Protein AF-A0A8T7GM99-F1 (afdb_monomer_lite)

pLDDT: mean 96.2, std 4.42, range [73.44, 98.62]

Foldseek 3Di:
DWEEDPNATEAEEALEAEDPQFYHYYDHYHYHNYYHDHPD

Radius of gyration: 9.68 Å; chains: 1; bounding box: 27×11×21 Å

Secondary structure (DSSP, 8-state):
-EE-BTTB--EE-TT-EE-TT--EESS-EE-TT-EE-TT-

Sequence (40 aa):
MLRAFKNQLPRLGQGVYIDPSAQVIGDVEIGDDASVWCGC

Structure (mmCIF, N/CA/C/O backbone):
data_AF-A0A8T7GM99-F1
#
_entry.id   AF-A0A8T7GM99-F1
#
loop_
_atom_site.group_PDB
_atom_site.id
_atom_site.type_symbol
_atom_site.label_atom_id
_atom_site.label_alt_id
_atom_site.label_comp_id
_atom_site.label_asym_id
_atom_site.label_entity_id
_atom_site.label_seq_id
_atom_site.pdbx_PDB_ins_code
_atom_site.Cartn_x
_atom_site.Cartn_y
_atom_site.Cartn_z
_atom_site.occupancy
_atom_site.B_iso_or_equiv
_atom_site.auth_seq_id
_atom_site.auth_comp_id
_atom_site.auth_asym_id
_atom_site.auth_atom_id
_atom_site.pdbx_PDB_model_num
ATOM 1 N N . MET A 1 1 ? 2.785 -4.632 -5.137 1.00 90.50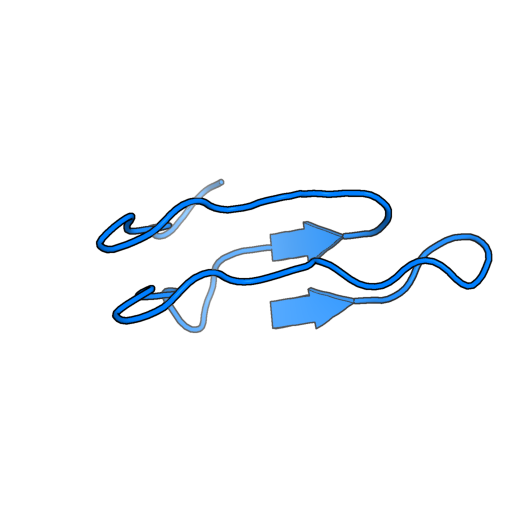 1 MET A N 1
ATOM 2 C CA . MET A 1 1 ? 4.145 -5.049 -4.713 1.00 90.50 1 MET A CA 1
ATOM 3 C C . MET A 1 1 ? 4.641 -4.183 -3.554 1.00 90.50 1 MET A C 1
ATOM 5 O O . MET A 1 1 ? 4.745 -2.972 -3.709 1.00 90.50 1 MET A O 1
ATOM 9 N N . LEU A 1 2 ? 4.974 -4.798 -2.413 1.00 95.00 2 LEU A N 1
ATOM 10 C CA . LEU A 1 2 ? 5.601 -4.123 -1.267 1.00 95.00 2 LEU A CA 1
ATOM 11 C C . LEU A 1 2 ? 7.105 -4.412 -1.267 1.00 95.00 2 LEU A C 1
ATOM 13 O O . LEU A 1 2 ? 7.498 -5.569 -1.432 1.00 95.00 2 LEU A O 1
ATOM 17 N N . ARG A 1 3 ? 7.951 -3.391 -1.101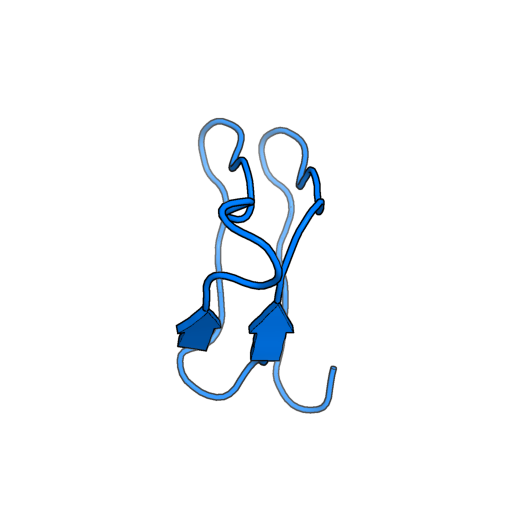 1.00 96.69 3 ARG A N 1
ATOM 18 C CA . ARG A 1 3 ? 9.413 -3.563 -1.086 1.00 96.69 3 ARG A CA 1
ATOM 19 C C . ARG A 1 3 ? 10.084 -2.775 0.024 1.00 96.69 3 ARG A C 1
ATOM 21 O O . ARG A 1 3 ? 9.693 -1.655 0.339 1.00 96.69 3 ARG A O 1
ATOM 28 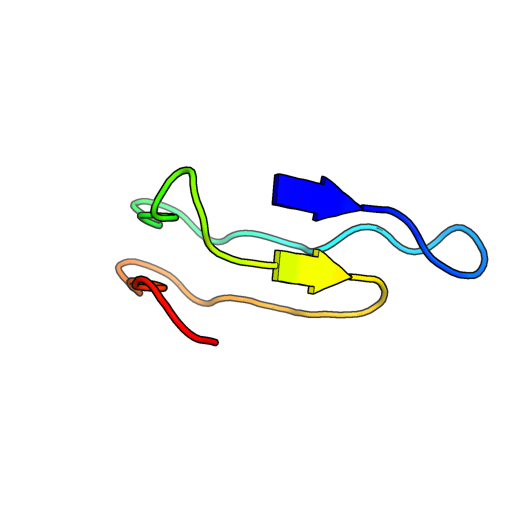N N . ALA A 1 4 ? 11.151 -3.355 0.564 1.00 96.44 4 ALA A N 1
ATOM 29 C CA . ALA A 1 4 ? 12.006 -2.663 1.509 1.00 96.44 4 ALA A CA 1
ATOM 30 C C . ALA A 1 4 ? 12.918 -1.650 0.799 1.00 96.44 4 ALA A C 1
ATOM 32 O O . ALA A 1 4 ? 13.418 -1.915 -0.296 1.00 96.44 4 ALA A O 1
ATOM 33 N N . PHE A 1 5 ? 13.204 -0.530 1.460 1.00 97.62 5 PHE A N 1
ATOM 34 C CA . PHE A 1 5 ? 14.270 0.400 1.088 1.00 97.62 5 PHE A CA 1
ATOM 35 C C . PHE A 1 5 ? 15.009 0.842 2.347 1.00 97.62 5 PHE A C 1
ATOM 37 O O . PHE A 1 5 ? 14.373 1.209 3.327 1.00 97.62 5 PHE A O 1
ATOM 44 N N . LYS A 1 6 ? 16.347 0.770 2.346 1.00 96.75 6 LYS A N 1
ATOM 45 C CA . LYS A 1 6 ? 17.186 1.104 3.517 1.00 96.75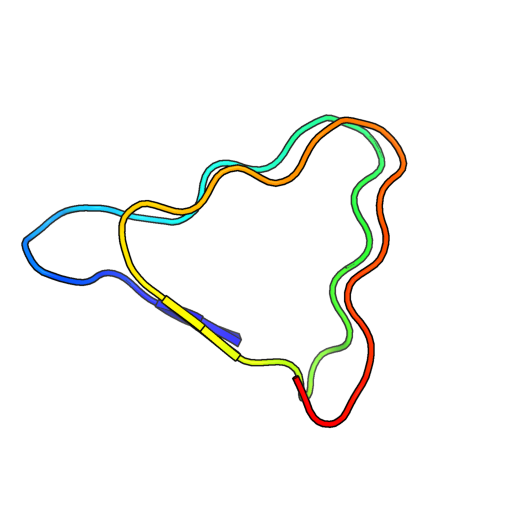 6 LYS A CA 1
ATOM 46 C C . LYS A 1 6 ? 16.711 0.433 4.823 1.00 96.75 6 LYS A C 1
ATOM 48 O O . LYS A 1 6 ? 16.672 1.066 5.870 1.00 96.75 6 LYS A O 1
ATOM 53 N N . ASN A 1 7 ? 16.359 -0.853 4.751 1.00 96.06 7 ASN A N 1
ATOM 54 C CA . ASN A 1 7 ? 15.822 -1.659 5.862 1.00 96.06 7 ASN A CA 1
ATOM 55 C C . ASN A 1 7 ? 14.449 -1.217 6.404 1.00 96.06 7 ASN A C 1
ATOM 57 O O . ASN A 1 7 ? 14.038 -1.684 7.462 1.00 96.06 7 ASN A O 1
ATOM 61 N N . GLN A 1 8 ? 13.720 -0.367 5.681 1.00 97.75 8 GLN A N 1
ATOM 62 C CA . GLN A 1 8 ? 12.362 0.043 6.031 1.00 97.75 8 GLN A CA 1
ATOM 63 C C . GLN A 1 8 ? 11.364 -0.624 5.086 1.00 97.75 8 GLN A C 1
ATOM 65 O O . GLN A 1 8 ? 11.530 -0.567 3.866 1.00 97.75 8 GLN A O 1
ATOM 70 N N . LEU A 1 9 ? 10.357 -1.283 5.659 1.00 97.88 9 LEU A N 1
ATOM 71 C CA . LEU A 1 9 ? 9.228 -1.880 4.949 1.00 97.88 9 LEU A CA 1
ATOM 72 C C . LEU A 1 9 ? 7.971 -1.028 5.167 1.00 97.88 9 LEU A C 1
ATOM 74 O O . LEU A 1 9 ? 7.816 -0.479 6.262 1.00 97.88 9 LEU A O 1
ATOM 78 N N . PRO A 1 10 ? 7.052 -0.984 4.186 1.00 97.94 10 PRO A N 1
ATOM 79 C CA . PRO A 1 10 ? 5.764 -0.334 4.373 1.00 97.94 10 PRO A CA 1
ATOM 80 C C . PRO A 1 10 ? 5.004 -0.922 5.568 1.00 97.94 10 PRO A C 1
ATOM 82 O O . PRO A 1 10 ? 4.962 -2.142 5.747 1.00 97.94 10 PRO A O 1
ATOM 85 N N . ARG A 1 11 ? 4.380 -0.052 6.361 1.00 98.31 11 ARG A N 1
ATOM 86 C CA . ARG A 1 11 ? 3.492 -0.404 7.472 1.00 98.31 11 ARG A CA 1
ATOM 87 C C . ARG A 1 11 ? 2.047 -0.281 7.007 1.00 98.31 11 ARG A C 1
ATOM 89 O O . ARG A 1 11 ? 1.651 0.768 6.500 1.00 98.31 11 ARG A O 1
ATOM 96 N N . LEU A 1 12 ? 1.279 -1.355 7.169 1.00 97.94 12 LEU A N 1
ATOM 97 C CA . LEU A 1 12 ? -0.127 -1.410 6.776 1.00 97.94 12 LEU A CA 1
ATOM 98 C C . LEU A 1 12 ? -1.018 -1.469 8.016 1.00 97.94 12 LEU A C 1
ATOM 100 O O . LEU A 1 12 ? -0.768 -2.278 8.912 1.00 97.94 12 LEU A O 1
ATOM 104 N N . GLY A 1 13 ? -2.048 -0.628 8.030 1.00 98.19 13 GLY A N 1
ATOM 105 C CA . GLY A 1 13 ? -3.173 -0.711 8.950 1.00 98.19 13 GLY A CA 1
ATOM 106 C C . GLY A 1 13 ? -4.070 -1.920 8.678 1.00 98.19 13 GLY A C 1
ATOM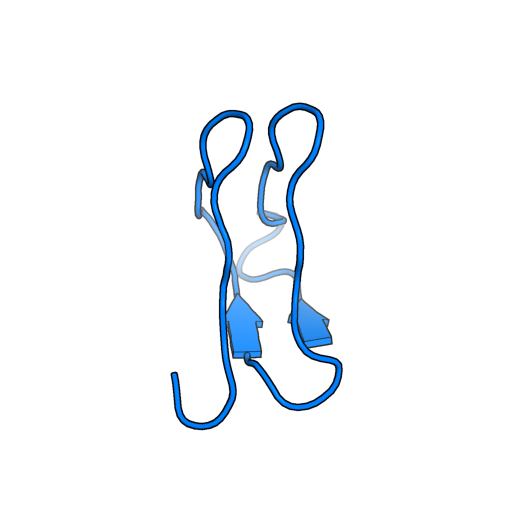 107 O O . GLY A 1 13 ? -3.805 -2.760 7.810 1.00 98.19 13 GLY A O 1
ATOM 108 N N . GLN A 1 14 ? -5.152 -2.021 9.439 1.00 98.38 14 GLN A N 1
ATOM 109 C CA . GLN A 1 14 ? -6.155 -3.068 9.274 1.00 98.38 14 GLN A CA 1
ATOM 110 C C . GLN A 1 14 ? -7.041 -2.791 8.056 1.00 98.38 14 GLN A C 1
ATOM 112 O O . GLN A 1 14 ? -7.292 -1.646 7.699 1.00 98.38 14 GLN A O 1
ATOM 117 N N . GLY A 1 15 ? -7.505 -3.850 7.388 1.00 97.94 15 GLY A N 1
ATOM 118 C CA . GLY A 1 15 ? -8.434 -3.713 6.258 1.00 97.94 15 GLY A CA 1
ATOM 119 C C . GLY A 1 15 ? -7.833 -3.104 4.984 1.00 97.94 15 GLY A C 1
ATOM 120 O O . GLY A 1 15 ? -8.567 -2.856 4.033 1.00 97.94 15 GLY A O 1
ATOM 121 N N . VAL A 1 16 ? -6.513 -2.890 4.926 1.00 98.25 16 VAL A N 1
ATOM 122 C CA . VAL A 1 16 ? -5.866 -2.279 3.759 1.00 98.25 16 VAL A CA 1
ATOM 123 C C . VAL A 1 16 ? -5.955 -3.178 2.529 1.00 98.25 16 VAL A C 1
ATOM 125 O O . VAL A 1 16 ? -5.571 -4.350 2.556 1.00 98.25 16 VAL A O 1
ATOM 128 N N . TYR A 1 17 ? -6.377 -2.585 1.414 1.00 97.69 17 TYR A N 1
ATOM 129 C CA . TYR A 1 17 ? -6.313 -3.203 0.096 1.00 97.69 17 TYR A CA 1
ATOM 130 C C . TYR A 1 17 ? -5.141 -2.641 -0.718 1.00 97.69 17 TYR A C 1
ATOM 132 O O . TYR A 1 17 ? -5.003 -1.429 -0.883 1.00 97.69 17 TYR A O 1
ATOM 140 N N . ILE A 1 18 ? -4.313 -3.530 -1.271 1.00 97.00 18 ILE A N 1
ATOM 141 C CA . ILE A 1 18 ? -3.236 -3.186 -2.205 1.00 97.00 18 ILE A CA 1
ATOM 142 C C . ILE A 1 18 ? -3.512 -3.926 -3.510 1.00 97.00 18 ILE A C 1
ATOM 144 O O . ILE A 1 18 ? -3.485 -5.161 -3.538 1.00 97.00 18 ILE A O 1
ATOM 148 N N . ASP A 1 19 ? -3.729 -3.186 -4.594 1.00 97.88 19 ASP A N 1
ATOM 149 C CA . ASP A 1 19 ? -3.786 -3.773 -5.926 1.00 97.88 19 ASP A CA 1
ATOM 150 C C . ASP A 1 19 ? -2.456 -4.497 -6.237 1.00 97.88 19 ASP A C 1
ATOM 152 O O . ASP A 1 19 ? -1.373 -3.960 -5.961 1.00 97.88 19 ASP A O 1
ATOM 156 N N . PRO A 1 20 ? -2.482 -5.710 -6.822 1.00 95.50 20 PRO A N 1
ATOM 157 C CA . PRO A 1 20 ? -1.267 -6.468 -7.114 1.00 95.50 20 PRO A CA 1
ATOM 158 C C . PRO A 1 20 ? -0.219 -5.699 -7.939 1.00 95.50 20 PRO A C 1
ATOM 160 O O . PRO A 1 20 ? 0.983 -5.917 -7.745 1.00 95.50 20 PRO A O 1
ATOM 163 N N . SER A 1 21 ? -0.656 -4.785 -8.816 1.00 96.19 21 SER A N 1
ATOM 164 C CA . SER A 1 21 ? 0.207 -3.981 -9.690 1.00 96.19 21 SER A CA 1
ATOM 165 C C . SER A 1 21 ? 0.811 -2.735 -9.028 1.00 96.19 21 SER A C 1
ATOM 167 O O . SER A 1 21 ? 1.809 -2.223 -9.537 1.00 96.19 21 SER A O 1
ATOM 169 N N . ALA A 1 22 ? 0.271 -2.271 -7.894 1.00 96.81 22 ALA A N 1
ATOM 170 C CA . ALA A 1 22 ? 0.747 -1.072 -7.197 1.00 96.81 22 ALA A CA 1
ATOM 171 C C . ALA A 1 22 ? 2.192 -1.218 -6.681 1.00 96.81 22 ALA A C 1
ATOM 173 O O . ALA A 1 22 ? 2.652 -2.332 -6.418 1.00 96.81 22 ALA A O 1
ATOM 174 N N . GLN A 1 23 ? 2.922 -0.118 -6.482 1.00 96.50 23 GLN A N 1
ATOM 175 C CA . GLN A 1 23 ? 4.301 -0.142 -5.970 1.00 96.50 23 GLN A CA 1
ATOM 176 C C . GLN A 1 23 ? 4.425 0.670 -4.671 1.00 96.50 23 GLN A C 1
ATOM 178 O O . GLN A 1 23 ? 4.411 1.891 -4.698 1.00 96.50 23 GLN A O 1
ATOM 183 N N . VAL A 1 24 ? 4.629 0.008 -3.523 1.00 96.69 24 VAL A N 1
ATOM 184 C CA . VAL A 1 24 ? 4.845 0.690 -2.227 1.00 96.69 24 VAL A CA 1
ATOM 185 C C . VAL A 1 24 ? 6.215 0.315 -1.671 1.00 96.69 24 VAL A C 1
ATOM 187 O O . VAL A 1 24 ? 6.527 -0.871 -1.516 1.00 96.69 24 VAL A O 1
ATOM 190 N N . ILE A 1 25 ? 7.068 1.311 -1.417 1.00 97.31 25 ILE A N 1
ATOM 191 C CA . ILE A 1 25 ? 8.502 1.097 -1.187 1.00 97.31 25 ILE A CA 1
ATOM 192 C C . ILE A 1 25 ? 9.008 1.955 -0.024 1.00 97.31 25 ILE A C 1
ATOM 194 O O . ILE A 1 25 ? 8.870 3.173 -0.057 1.00 97.31 25 ILE A O 1
ATOM 198 N N . GLY A 1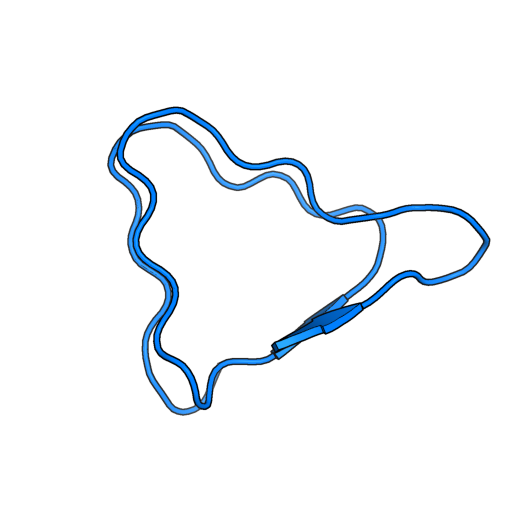 26 ? 9.689 1.332 0.941 1.00 98.19 26 GLY A N 1
ATOM 199 C CA . GLY A 1 26 ? 10.397 2.044 2.009 1.00 98.19 26 GLY A CA 1
ATOM 200 C C . GLY A 1 26 ? 9.524 2.445 3.197 1.00 98.19 26 GLY A C 1
ATOM 201 O O . GLY A 1 26 ? 8.610 1.714 3.576 1.00 98.19 26 GLY A O 1
ATOM 202 N N . ASP A 1 27 ? 9.850 3.588 3.804 1.00 98.25 27 ASP A N 1
ATOM 203 C CA . ASP A 1 27 ? 9.167 4.147 4.977 1.00 98.25 27 ASP A CA 1
ATOM 204 C C . ASP A 1 27 ? 7.834 4.791 4.593 1.00 98.25 27 ASP A C 1
ATOM 206 O O . ASP A 1 27 ? 7.733 5.995 4.360 1.00 98.25 27 ASP A O 1
ATOM 210 N N . VAL A 1 28 ? 6.818 3.945 4.454 1.00 97.62 28 VAL A N 1
ATOM 211 C CA . VAL A 1 28 ? 5.457 4.336 4.086 1.00 97.62 28 VAL A CA 1
ATOM 212 C C . VAL A 1 28 ? 4.494 3.779 5.122 1.00 97.62 28 VAL A C 1
ATOM 214 O O . VAL A 1 28 ? 4.623 2.629 5.538 1.00 97.62 28 VAL A O 1
ATOM 217 N N . GLU A 1 29 ? 3.508 4.580 5.510 1.00 98.25 29 GLU A N 1
ATOM 218 C CA . GLU A 1 29 ? 2.408 4.168 6.377 1.00 98.25 29 GLU A CA 1
ATOM 219 C C . GLU A 1 29 ? 1.086 4.309 5.624 1.00 98.25 29 GLU A C 1
ATOM 221 O O . GLU A 1 29 ? 0.790 5.366 5.066 1.00 98.25 29 GLU A O 1
ATOM 226 N N . ILE A 1 30 ? 0.308 3.228 5.592 1.00 97.88 30 ILE A N 1
ATOM 227 C CA . ILE A 1 30 ? -1.034 3.194 5.010 1.00 97.88 30 ILE A CA 1
ATOM 228 C C . ILE A 1 30 ? -2.008 2.924 6.152 1.00 97.88 30 ILE A C 1
ATOM 230 O O . ILE A 1 30 ? -1.904 1.890 6.809 1.00 97.88 30 ILE A O 1
ATOM 234 N N . GLY A 1 31 ? -2.914 3.871 6.398 1.00 98.56 31 GLY A N 1
ATOM 235 C CA . GLY A 1 31 ? -3.885 3.799 7.492 1.00 98.56 31 GLY A CA 1
ATOM 236 C C . GLY A 1 31 ? -4.984 2.759 7.275 1.00 98.56 31 GLY A C 1
ATOM 237 O O . GLY A 1 31 ? -5.098 2.173 6.199 1.00 98.56 31 GLY A O 1
ATOM 238 N N . ASP A 1 32 ? -5.792 2.552 8.313 1.00 98.62 32 ASP A N 1
ATOM 239 C CA . ASP A 1 32 ? -6.888 1.580 8.312 1.00 98.62 32 ASP A CA 1
ATOM 240 C C . ASP A 1 32 ? -7.907 1.853 7.189 1.00 98.62 32 ASP A C 1
ATOM 242 O O . ASP A 1 32 ? -8.178 3.006 6.843 1.00 98.62 32 ASP A O 1
ATOM 246 N N . ASP A 1 33 ? -8.442 0.776 6.606 1.00 98.12 33 ASP A N 1
ATOM 247 C CA . ASP A 1 33 ? -9.456 0.764 5.536 1.00 98.12 33 ASP A CA 1
ATOM 248 C C . ASP A 1 33 ? -9.082 1.535 4.249 1.00 98.12 33 ASP A C 1
ATOM 250 O O . ASP A 1 33 ? -9.921 1.786 3.376 1.00 98.12 33 ASP A O 1
ATOM 254 N N . ALA A 1 34 ? -7.807 1.898 4.085 1.00 98.00 34 ALA A N 1
ATOM 255 C CA . ALA A 1 34 ? -7.310 2.551 2.883 1.00 98.00 34 ALA A CA 1
ATOM 256 C C . ALA A 1 34 ? -7.133 1.567 1.711 1.00 98.00 34 ALA A C 1
ATOM 258 O O . ALA A 1 34 ? -6.927 0.363 1.882 1.00 98.00 34 ALA A O 1
ATOM 259 N N . SER A 1 35 ? -7.160 2.102 0.486 1.00 97.31 35 SER A N 1
ATOM 260 C CA . SER A 1 35 ? -6.932 1.327 -0.737 1.00 97.31 35 SER A CA 1
ATOM 261 C C . SER A 1 35 ? -5.898 1.984 -1.650 1.00 97.31 35 SER A C 1
ATOM 263 O O . SER A 1 35 ? -5.915 3.196 -1.863 1.00 97.31 35 SER A O 1
ATOM 265 N N . VAL A 1 36 ? -4.995 1.167 -2.191 1.00 97.00 36 VAL A N 1
ATOM 266 C CA . VAL A 1 36 ? -3.941 1.568 -3.131 1.00 97.00 36 VAL A CA 1
ATOM 267 C C . VAL A 1 36 ? -4.183 0.845 -4.453 1.00 97.00 36 VAL A C 1
ATOM 269 O O . VAL A 1 36 ? -4.173 -0.384 -4.494 1.00 97.00 36 VAL A O 1
ATOM 272 N N . TRP A 1 37 ? -4.435 1.603 -5.520 1.00 96.25 37 TRP A N 1
ATOM 273 C CA . TRP A 1 37 ? -4.901 1.086 -6.814 1.00 96.25 37 TRP A CA 1
ATOM 274 C C . TRP A 1 37 ? -3.792 1.043 -7.872 1.00 96.25 37 TRP A C 1
ATOM 276 O O . TRP A 1 37 ? -2.647 1.392 -7.615 1.00 96.25 37 TRP A O 1
ATOM 286 N N . CYS A 1 38 ? -4.101 0.589 -9.083 1.00 93.00 38 CYS A N 1
ATOM 287 C CA . CYS A 1 38 ? -3.124 0.547 -10.167 1.00 93.00 38 CYS A CA 1
ATOM 288 C C . CYS A 1 38 ? -2.585 1.948 -10.536 1.00 93.00 38 CYS A C 1
ATOM 290 O O . CYS A 1 38 ? -3.301 2.947 -10.482 1.00 93.00 38 CYS A O 1
ATOM 292 N N . GLY A 1 39 ? -1.312 2.015 -10.943 1.00 84.44 39 GLY A N 1
ATOM 293 C CA . GLY A 1 39 ? -0.690 3.242 -11.463 1.00 84.44 39 GLY A CA 1
ATOM 294 C C . GLY A 1 39 ? -0.160 4.234 -10.422 1.00 84.44 39 GLY A C 1
ATOM 295 O O . GLY A 1 39 ? 0.219 5.339 -10.810 1.00 84.44 39 GLY A O 1
ATOM 296 N N . CYS A 1 40 ? -0.112 3.850 -9.143 1.00 73.44 40 CYS A N 1
ATOM 297 C CA . CYS A 1 40 ? 0.587 4.596 -8.094 1.00 73.44 40 CYS A CA 1
ATOM 298 C C . CYS A 1 40 ? 1.939 3.985 -7.709 1.00 73.44 40 CYS A C 1
ATOM 300 O O . CYS A 1 40 ? 2.163 2.770 -7.953 1.00 73.44 40 CYS A O 1
#